Protein AF-A0A840DW70-F1 (afdb_monomer_lite)

Radius of gyration: 30.4 Å; chains: 1; bounding box: 52×44×101 Å

Secondary structure (DSSP, 8-state):
---------------------------------S-S-------------TTTHHHHHHHHHHHHHHHHHHHHHHHHHHHHHHTT----HHHHHHTT--HHHHHHHHHHHHHHHHHH----TTSPPTT-S-HHHHHHHHHHHHHHT-

Foldseek 3Di:
DDDDDDDPDDDPPPPPPPPPPPPPPPPPPDDDDPDDDDDDPPDDDPDDDPPCVVVVVVVVVVVVVLVVQLVLLVVVCVVLVVLVHHDDSVVCSVVVHGSVNSVVVSVVRSVVVVVVPPPPPPDDDPQDPPPVSVVVVVVVVVVVVD

Structure (mmCIF, N/CA/C/O backbone):
data_AF-A0A840DW70-F1
#
_entry.id   AF-A0A840DW70-F1
#
loop_
_atom_site.group_PDB
_atom_site.id
_atom_site.type_symbol
_atom_site.label_atom_id
_atom_site.label_alt_id
_atom_site.label_comp_id
_atom_site.label_asym_id
_atom_site.label_entity_id
_atom_site.label_seq_id
_atom_site.pdbx_PDB_ins_code
_atom_site.Cartn_x
_atom_site.Cartn_y
_atom_site.Cartn_z
_atom_site.occupancy
_atom_site.B_iso_or_equiv
_atom_site.auth_seq_id
_atom_site.auth_comp_id
_atom_site.auth_asym_id
_atom_site.auth_atom_id
_atom_site.pdbx_PDB_model_num
ATOM 1 N N . MET A 1 1 ? 3.599 14.434 69.529 1.00 44.84 1 MET A N 1
ATOM 2 C CA . MET A 1 1 ? 3.334 13.753 68.243 1.00 44.84 1 MET A CA 1
ATOM 3 C C . MET A 1 1 ? 3.971 14.595 67.149 1.00 44.84 1 MET A C 1
ATOM 5 O O . MET A 1 1 ? 3.579 15.744 66.988 1.00 44.84 1 MET A O 1
ATOM 9 N N . ALA A 1 2 ? 5.040 14.093 66.530 1.00 44.78 2 ALA A N 1
ATOM 10 C CA . ALA A 1 2 ? 5.859 14.841 65.580 1.00 44.78 2 ALA A CA 1
ATOM 11 C C . ALA A 1 2 ? 5.151 14.950 64.219 1.00 44.78 2 ALA A C 1
ATOM 13 O O . ALA A 1 2 ? 4.701 13.947 63.674 1.00 44.78 2 ALA A O 1
ATOM 14 N N . ARG A 1 3 ? 5.037 16.175 63.692 1.00 49.00 3 ARG A N 1
ATOM 15 C CA . ARG A 1 3 ? 4.591 16.459 62.322 1.00 49.00 3 ARG A CA 1
ATOM 16 C C . ARG A 1 3 ? 5.794 16.300 61.398 1.00 49.00 3 ARG A C 1
ATOM 18 O O . ARG A 1 3 ? 6.692 17.134 61.431 1.00 49.00 3 ARG A O 1
ATOM 25 N N . THR A 1 4 ? 5.814 15.251 60.589 1.00 53.84 4 THR A N 1
ATOM 26 C CA . THR A 1 4 ? 6.771 15.122 59.487 1.00 53.84 4 THR A CA 1
ATOM 27 C C . THR A 1 4 ? 6.356 16.077 58.368 1.00 53.84 4 THR A C 1
ATOM 29 O O . THR A 1 4 ? 5.285 15.928 57.780 1.00 53.84 4 THR A O 1
ATOM 32 N N . GLN A 1 5 ? 7.175 17.098 58.120 1.00 47.72 5 GLN A N 1
ATOM 33 C CA . GLN A 1 5 ? 7.085 17.949 56.936 1.00 47.72 5 GLN A CA 1
ATOM 34 C C . GLN A 1 5 ? 7.793 17.214 55.793 1.00 47.72 5 GLN A C 1
ATOM 36 O O . GLN A 1 5 ? 8.994 16.977 55.877 1.00 47.72 5 GLN A O 1
ATOM 41 N N . TYR A 1 6 ? 7.053 16.821 54.756 1.00 43.44 6 TYR A N 1
ATOM 42 C CA . TYR A 1 6 ? 7.656 16.343 53.514 1.00 43.44 6 TYR A CA 1
ATOM 43 C C . TYR A 1 6 ? 8.196 17.557 52.756 1.00 43.44 6 TYR A C 1
ATOM 45 O O . TYR A 1 6 ? 7.431 18.376 52.250 1.00 43.44 6 TYR A O 1
ATOM 53 N N . ARG A 1 7 ? 9.522 17.690 52.748 1.00 43.44 7 ARG A N 1
ATOM 54 C CA . ARG A 1 7 ? 10.277 18.567 51.857 1.00 43.44 7 ARG A CA 1
ATOM 55 C C . ARG A 1 7 ? 10.518 17.743 50.592 1.00 43.44 7 ARG A C 1
ATOM 57 O O . ARG A 1 7 ? 11.199 16.728 50.673 1.00 43.44 7 ARG A O 1
ATOM 64 N N . ALA A 1 8 ? 9.878 18.096 49.481 1.00 50.56 8 ALA A N 1
ATOM 65 C CA . ALA A 1 8 ? 10.275 17.567 48.181 1.00 50.56 8 ALA A CA 1
ATOM 66 C C . ALA A 1 8 ? 11.526 18.355 47.783 1.00 50.56 8 ALA A C 1
ATOM 68 O O . ALA A 1 8 ? 11.428 19.545 47.491 1.00 50.56 8 ALA A O 1
ATOM 69 N N . GLU A 1 9 ? 12.692 17.738 47.945 1.00 57.56 9 GLU A N 1
ATOM 70 C CA . GLU A 1 9 ? 13.921 18.231 47.333 1.00 57.56 9 GLU A CA 1
ATOM 71 C C . GLU A 1 9 ? 13.808 17.992 45.823 1.00 57.56 9 GLU A C 1
ATOM 73 O O . GLU A 1 9 ? 13.318 16.951 45.380 1.00 57.56 9 GLU A O 1
ATOM 78 N N . GLU A 1 10 ? 14.133 19.038 45.070 1.00 54.97 10 GLU A N 1
ATOM 79 C CA . GLU A 1 10 ? 14.319 19.018 43.625 1.00 54.97 10 GLU A CA 1
ATOM 80 C C . GLU A 1 10 ? 15.492 18.088 43.317 1.00 54.97 10 GLU A C 1
ATOM 82 O O . GLU A 1 10 ? 16.630 18.460 43.568 1.00 54.97 10 GLU A O 1
ATOM 87 N N . ASP A 1 11 ? 15.201 16.916 42.764 1.00 51.38 11 ASP A N 1
ATOM 88 C CA . ASP A 1 11 ? 16.149 16.138 41.972 1.00 51.38 11 ASP A CA 1
ATOM 89 C C . ASP A 1 11 ? 15.429 15.817 40.653 1.00 51.38 11 ASP A C 1
ATOM 91 O O . ASP A 1 11 ? 14.885 14.728 40.453 1.00 51.38 11 ASP A O 1
ATOM 95 N N . ASP A 1 12 ? 15.356 16.819 39.767 1.00 53.78 12 ASP A N 1
ATOM 96 C CA . ASP A 1 12 ? 15.127 16.604 38.333 1.00 53.78 12 ASP A CA 1
ATOM 97 C C . ASP A 1 12 ? 16.388 15.944 37.753 1.00 53.78 12 ASP A C 1
ATOM 99 O O . ASP A 1 12 ? 17.150 16.524 36.979 1.00 53.78 12 ASP A O 1
ATOM 103 N N . ASP A 1 13 ? 16.611 14.694 38.147 1.00 53.03 13 ASP A N 1
ATOM 104 C CA . ASP A 1 13 ? 17.471 13.782 37.416 1.00 53.03 13 ASP A CA 1
ATOM 105 C C . ASP A 1 13 ? 16.686 13.352 36.174 1.00 53.03 13 ASP A C 1
ATOM 107 O O . ASP A 1 13 ? 16.124 12.252 36.102 1.00 53.03 13 ASP A O 1
ATOM 111 N N . GLU A 1 14 ? 16.614 14.245 35.184 1.00 55.97 14 GLU A N 1
ATOM 112 C CA . GLU A 1 14 ? 16.307 13.860 33.815 1.00 55.97 14 GLU A CA 1
ATOM 113 C C . GLU A 1 14 ? 17.359 12.826 33.399 1.00 55.97 14 GLU A C 1
ATOM 115 O O . GLU A 1 14 ? 18.449 13.146 32.923 1.00 55.97 14 GLU A O 1
ATOM 120 N N . LYS A 1 15 ? 17.049 11.544 33.620 1.00 52.03 15 LYS A N 1
ATOM 121 C CA . LYS A 1 15 ? 17.764 10.441 32.994 1.00 52.03 15 LYS A CA 1
ATOM 122 C C . LYS A 1 15 ? 17.566 10.601 31.498 1.00 52.03 15 LYS A C 1
ATOM 124 O O . LYS A 1 15 ? 16.558 10.158 30.949 1.00 52.03 15 LYS A O 1
ATOM 129 N N . ILE A 1 16 ? 18.540 11.231 30.853 1.00 52.94 16 ILE A N 1
ATOM 130 C CA . ILE A 1 16 ? 18.775 11.084 29.426 1.00 52.94 16 ILE A CA 1
ATOM 131 C C . ILE A 1 16 ? 18.999 9.588 29.229 1.00 52.94 16 ILE A C 1
ATOM 133 O O . ILE A 1 16 ? 20.029 9.030 29.602 1.00 52.94 16 ILE A O 1
ATOM 137 N N . VAL A 1 17 ? 17.956 8.913 28.757 1.00 50.69 17 VAL A N 1
ATOM 138 C CA . VAL A 1 17 ? 18.092 7.567 28.232 1.00 50.69 17 VAL A CA 1
ATOM 139 C C . VAL A 1 17 ? 18.814 7.780 26.916 1.00 50.69 17 VAL A C 1
ATOM 141 O O . VAL A 1 17 ? 18.209 8.268 25.961 1.00 50.69 17 VAL A O 1
ATOM 144 N N . ASP A 1 18 ? 20.118 7.514 26.901 1.00 46.28 18 ASP A N 1
ATOM 145 C CA . ASP A 1 18 ? 20.853 7.366 25.656 1.00 46.28 18 ASP A CA 1
ATOM 146 C C . ASP A 1 18 ? 20.095 6.315 24.847 1.00 46.28 18 ASP A C 1
ATOM 148 O O . ASP A 1 18 ? 20.070 5.131 25.188 1.00 46.28 18 ASP A O 1
ATOM 152 N N . ILE A 1 19 ? 19.384 6.772 23.817 1.00 53.00 19 ILE A N 1
ATOM 153 C CA . ILE A 1 19 ? 18.877 5.902 22.767 1.00 53.00 19 ILE A CA 1
ATOM 154 C C . ILE A 1 19 ? 20.142 5.454 22.048 1.00 53.00 19 ILE A C 1
ATOM 156 O O . ILE A 1 19 ? 20.624 6.122 21.133 1.00 53.00 19 ILE A O 1
ATOM 160 N N . ILE A 1 20 ? 20.732 4.369 22.544 1.00 48.69 20 ILE A N 1
ATOM 161 C CA . ILE A 1 20 ? 21.681 3.583 21.779 1.00 48.69 20 ILE A CA 1
ATOM 162 C C . ILE A 1 20 ? 20.888 3.168 20.546 1.00 48.69 20 ILE A C 1
ATOM 164 O O . ILE A 1 20 ? 19.925 2.407 20.621 1.00 48.69 20 ILE A O 1
ATOM 168 N N . ASN A 1 21 ? 21.227 3.792 19.425 1.00 52.12 21 ASN A N 1
ATOM 169 C CA . ASN A 1 21 ? 20.850 3.318 18.113 1.00 52.12 21 ASN A CA 1
ATOM 170 C C . ASN A 1 21 ? 21.711 2.074 17.883 1.00 52.12 21 ASN A C 1
ATOM 172 O O . ASN A 1 21 ? 22.732 2.152 17.204 1.00 52.12 21 ASN A O 1
ATOM 176 N N . ASP A 1 22 ? 21.343 0.977 18.548 1.00 47.97 22 ASP A N 1
ATOM 177 C CA . ASP A 1 22 ? 21.784 -0.351 18.158 1.00 47.97 22 ASP A CA 1
ATOM 178 C C . ASP A 1 22 ? 21.153 -0.560 16.782 1.00 47.97 22 ASP A C 1
ATOM 180 O O . ASP A 1 22 ? 19.975 -0.890 16.635 1.00 47.97 22 ASP A O 1
ATOM 184 N N . GLU A 1 23 ? 21.929 -0.231 15.749 1.00 56.09 23 GLU A N 1
ATOM 185 C CA . GLU A 1 23 ? 21.842 -0.932 14.479 1.00 56.09 23 GLU A CA 1
ATOM 186 C C . GLU A 1 23 ? 22.134 -2.398 14.805 1.00 56.09 23 GLU A C 1
ATOM 188 O O . GLU A 1 23 ? 23.269 -2.854 14.716 1.00 56.09 23 GLU A O 1
ATOM 193 N N . GLU A 1 24 ? 21.106 -3.105 15.276 1.00 50.19 24 GLU A N 1
ATOM 194 C CA . GLU A 1 24 ? 21.081 -4.558 15.266 1.00 50.19 24 GLU A CA 1
ATOM 195 C C . GLU A 1 24 ? 21.188 -4.949 13.789 1.00 50.19 24 GLU A C 1
ATOM 197 O O . GLU A 1 24 ? 20.253 -4.806 12.992 1.00 50.19 24 GLU A O 1
ATOM 202 N N . GLU A 1 25 ? 22.401 -5.343 13.403 1.00 57.00 25 GLU A N 1
ATOM 203 C CA . GLU A 1 25 ? 22.639 -6.250 12.295 1.00 57.00 25 GLU A CA 1
ATOM 204 C C . GLU A 1 25 ? 21.847 -7.525 12.595 1.00 57.00 25 GLU A C 1
ATOM 206 O O . GLU A 1 25 ? 22.35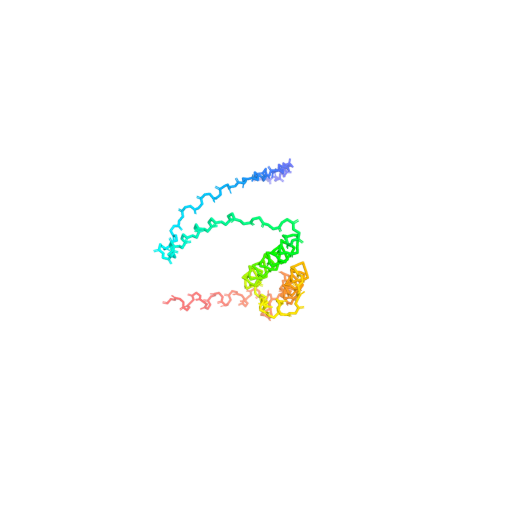2 -8.468 13.199 1.00 57.00 25 GLU A O 1
ATOM 211 N N . ASP A 1 26 ? 20.575 -7.541 12.197 1.00 50.28 26 ASP A N 1
ATOM 212 C CA . ASP A 1 26 ? 19.769 -8.754 12.180 1.00 50.28 26 ASP A CA 1
ATOM 213 C C . ASP A 1 26 ? 20.307 -9.672 11.064 1.00 50.28 26 ASP A C 1
ATOM 215 O O . ASP A 1 26 ? 19.764 -9.759 9.957 1.00 50.28 26 ASP A O 1
ATOM 219 N N . GLU A 1 27 ? 21.402 -10.372 11.366 1.00 55.59 27 GLU A N 1
ATOM 220 C CA . GLU A 1 27 ? 21.676 -11.709 10.845 1.00 55.59 27 GLU A CA 1
ATOM 221 C C . GLU A 1 27 ? 20.577 -12.654 11.366 1.00 55.59 27 GLU A C 1
ATOM 223 O O . GLU A 1 27 ? 20.784 -13.430 12.297 1.00 55.59 27 GLU A O 1
ATOM 228 N N . ASP A 1 28 ? 19.374 -12.581 10.787 1.00 45.75 28 ASP A N 1
ATOM 229 C CA . ASP A 1 28 ? 18.333 -13.587 11.020 1.00 45.75 28 ASP A CA 1
ATOM 230 C C . ASP A 1 28 ? 18.467 -14.715 9.991 1.00 45.75 28 ASP A C 1
ATOM 232 O O . ASP A 1 28 ? 17.787 -14.789 8.962 1.00 45.75 28 ASP A O 1
ATOM 236 N N . ASP A 1 29 ? 19.422 -15.587 10.303 1.00 52.34 29 ASP A N 1
ATOM 237 C CA . ASP A 1 29 ? 19.458 -16.985 9.899 1.00 52.34 29 ASP A CA 1
ATOM 238 C C . ASP A 1 29 ? 18.298 -17.718 10.609 1.00 52.34 29 ASP A C 1
ATOM 240 O O . ASP A 1 29 ? 18.462 -18.296 11.686 1.00 52.34 29 ASP A O 1
ATOM 244 N N . SER A 1 30 ? 17.096 -17.719 10.025 1.00 53.28 30 SER A N 1
ATOM 245 C CA . SER A 1 30 ? 16.064 -18.681 10.429 1.00 53.28 30 SER A CA 1
ATOM 246 C C . SER A 1 30 ? 15.161 -19.140 9.277 1.00 53.28 30 SER A C 1
ATOM 248 O O . SER A 1 30 ? 14.189 -18.509 8.868 1.00 53.28 30 SER A O 1
ATOM 250 N N . ASP A 1 31 ? 15.519 -20.323 8.771 1.00 53.31 31 ASP A N 1
ATOM 251 C CA . ASP A 1 31 ? 14.632 -21.355 8.229 1.00 53.31 31 ASP A CA 1
ATOM 252 C C . ASP A 1 31 ? 13.581 -20.909 7.198 1.00 53.31 31 ASP A C 1
ATOM 254 O O . ASP A 1 31 ? 12.370 -21.006 7.421 1.00 53.31 31 ASP A O 1
ATOM 258 N N . ILE A 1 32 ? 14.045 -20.546 5.996 1.00 53.59 32 ILE A N 1
ATOM 259 C CA . ILE A 1 32 ? 13.197 -20.638 4.805 1.00 53.59 32 ILE A CA 1
ATOM 260 C C . ILE A 1 32 ? 13.358 -22.018 4.160 1.00 53.59 32 ILE A C 1
ATOM 262 O O . ILE A 1 32 ? 14.451 -22.462 3.801 1.00 53.59 32 ILE A O 1
ATOM 266 N N . ASP A 1 33 ? 12.228 -22.713 4.091 1.00 47.91 33 ASP A N 1
ATOM 267 C CA . ASP A 1 33 ? 12.026 -24.005 3.452 1.00 47.91 33 ASP A CA 1
ATOM 268 C C . ASP A 1 33 ? 12.739 -24.066 2.090 1.00 47.91 33 ASP A C 1
ATOM 270 O O . ASP A 1 33 ? 12.492 -23.256 1.190 1.00 47.91 33 ASP A O 1
ATOM 274 N N . LYS A 1 34 ? 13.665 -25.023 1.970 1.00 52.47 34 LYS A N 1
ATOM 275 C CA . LYS A 1 34 ? 14.434 -25.314 0.760 1.00 52.47 34 LYS A CA 1
ATOM 276 C C . LYS A 1 34 ? 13.500 -25.908 -0.294 1.00 52.47 34 LYS A C 1
ATOM 278 O O . LYS A 1 34 ? 13.477 -27.121 -0.478 1.00 52.47 34 LYS A O 1
ATOM 283 N N . ASN A 1 35 ? 12.758 -25.068 -1.006 1.00 51.91 35 ASN A N 1
ATOM 284 C CA . ASN A 1 35 ? 12.211 -25.452 -2.301 1.00 51.91 35 ASN A CA 1
ATOM 285 C C . ASN A 1 35 ? 11.959 -24.240 -3.205 1.00 51.91 35 ASN A C 1
ATOM 287 O O . ASN A 1 35 ? 10.827 -23.802 -3.403 1.00 51.91 35 ASN A O 1
ATOM 291 N N . ALA A 1 36 ? 13.031 -23.700 -3.767 1.00 47.19 36 ALA A N 1
ATOM 292 C CA . ALA A 1 36 ? 12.955 -23.015 -5.044 1.00 47.19 36 ALA A CA 1
ATOM 293 C C . ALA A 1 36 ? 14.204 -23.419 -5.814 1.00 47.19 36 ALA A C 1
ATOM 295 O O . ALA A 1 36 ? 15.321 -23.073 -5.439 1.00 47.19 36 ALA A O 1
ATOM 296 N N . GLU A 1 37 ? 13.954 -24.279 -6.788 1.00 50.41 37 GLU A N 1
ATOM 297 C CA . GLU A 1 37 ? 14.914 -24.933 -7.650 1.00 50.41 37 GLU A CA 1
ATOM 298 C C . GLU A 1 37 ? 15.918 -23.939 -8.237 1.00 50.41 37 GLU A C 1
ATOM 300 O O . GLU A 1 37 ? 15.563 -22.877 -8.750 1.00 50.41 37 GLU A O 1
ATOM 305 N N . ASP A 1 38 ? 17.174 -24.350 -8.114 1.00 49.00 38 ASP A N 1
ATOM 306 C CA . ASP A 1 38 ? 18.274 -24.117 -9.032 1.00 49.00 38 ASP A CA 1
ATOM 307 C C . ASP A 1 38 ? 17.778 -23.899 -10.472 1.00 49.00 38 ASP A C 1
ATOM 309 O O . ASP A 1 38 ? 17.314 -24.826 -11.138 1.00 49.00 38 ASP A O 1
ATOM 313 N N . PHE A 1 39 ? 17.836 -22.652 -10.929 1.00 38.56 39 PHE A N 1
ATOM 314 C CA . PHE A 1 39 ? 17.883 -22.341 -12.350 1.00 38.56 39 PHE A CA 1
ATOM 315 C C . PHE A 1 39 ? 19.155 -21.534 -12.569 1.00 38.56 39 PHE A C 1
ATOM 317 O O . PHE A 1 39 ? 19.164 -20.302 -12.564 1.00 38.56 39 PHE A O 1
ATOM 324 N N . ASP A 1 40 ? 20.238 -22.299 -12.622 1.00 52.12 40 ASP A N 1
ATOM 325 C CA . ASP A 1 40 ? 21.451 -22.005 -13.363 1.00 52.12 40 ASP A CA 1
ATOM 326 C C . ASP A 1 40 ? 21.080 -21.397 -14.728 1.00 52.12 40 ASP A C 1
ATOM 328 O O . ASP A 1 40 ? 20.379 -22.021 -15.526 1.00 52.12 40 ASP A O 1
ATOM 332 N N . ASP A 1 41 ? 21.480 -20.149 -14.950 1.00 45.06 41 ASP A N 1
ATOM 333 C CA . ASP A 1 41 ? 21.411 -19.481 -16.252 1.00 45.06 41 ASP A CA 1
ATOM 334 C C . ASP A 1 41 ? 22.799 -18.880 -16.511 1.00 45.06 41 ASP A C 1
ATOM 336 O O . ASP A 1 41 ? 23.010 -17.664 -16.524 1.00 45.06 41 ASP A O 1
ATOM 340 N N . GLU A 1 42 ? 23.787 -19.778 -16.608 1.00 49.16 42 GLU A N 1
ATOM 341 C CA . GLU A 1 42 ? 24.939 -19.571 -17.480 1.00 49.16 42 GLU A CA 1
ATOM 342 C C . GLU A 1 42 ? 24.429 -19.353 -18.914 1.00 49.16 42 GLU A C 1
ATOM 344 O O . GLU A 1 42 ? 24.193 -20.297 -19.661 1.00 49.16 42 GLU A O 1
ATOM 349 N N . GLU A 1 43 ? 24.287 -18.094 -19.314 1.00 44.06 43 GLU A N 1
ATOM 350 C CA . GLU A 1 43 ? 24.173 -17.708 -20.722 1.00 44.06 43 GLU A CA 1
ATOM 351 C C . GLU A 1 43 ? 25.327 -16.751 -21.041 1.00 44.06 43 GLU A C 1
ATOM 353 O O . GLU A 1 43 ? 25.225 -15.521 -20.991 1.00 44.06 43 GLU A O 1
ATOM 358 N N . GLU A 1 44 ? 26.467 -17.384 -21.319 1.00 47.94 44 GLU A N 1
ATOM 359 C CA . GLU A 1 44 ? 27.558 -16.873 -22.141 1.00 47.94 44 GLU A CA 1
ATOM 360 C C . GLU A 1 44 ? 26.964 -16.281 -23.431 1.00 47.94 44 GLU A C 1
ATOM 362 O O . GLU A 1 44 ? 26.424 -17.001 -24.262 1.00 47.94 44 GLU A O 1
ATOM 367 N N . ASN A 1 45 ? 27.021 -14.960 -23.591 1.00 41.91 45 ASN A N 1
ATOM 368 C CA . ASN A 1 45 ? 26.702 -14.301 -24.855 1.00 41.91 45 ASN A CA 1
ATOM 369 C C . ASN A 1 45 ? 27.805 -13.282 -25.156 1.00 41.91 45 ASN A C 1
ATOM 371 O O . ASN A 1 45 ? 27.694 -12.093 -24.856 1.00 41.91 45 ASN A O 1
ATOM 375 N N . GLU A 1 46 ? 28.906 -13.799 -25.706 1.00 45.72 46 GLU A N 1
ATOM 376 C CA . GLU A 1 46 ? 29.711 -13.061 -26.675 1.00 45.72 46 GLU A CA 1
ATOM 377 C C . GLU A 1 46 ? 28.867 -12.932 -27.945 1.00 45.72 46 GLU A C 1
ATOM 379 O O . GLU A 1 46 ? 28.643 -13.931 -28.614 1.00 45.72 46 GLU A O 1
ATOM 384 N N . ASP A 1 47 ? 28.394 -11.731 -28.266 1.00 39.62 47 ASP A N 1
ATOM 385 C CA . ASP A 1 47 ? 28.107 -11.346 -29.647 1.00 39.62 47 ASP A CA 1
ATOM 386 C C . ASP A 1 47 ? 28.171 -9.817 -29.756 1.00 39.62 47 ASP A C 1
ATOM 388 O O . ASP A 1 47 ? 27.376 -9.079 -29.173 1.00 39.62 47 ASP A O 1
ATOM 392 N N . GLU A 1 48 ? 29.199 -9.381 -30.480 1.00 50.22 48 GLU A N 1
ATOM 393 C CA . GLU A 1 48 ? 29.486 -8.017 -30.910 1.00 50.22 48 GLU A CA 1
ATOM 394 C C . GLU A 1 48 ? 28.313 -7.452 -31.733 1.00 50.22 48 GLU A C 1
ATOM 396 O O . GLU A 1 48 ? 27.999 -8.012 -32.778 1.00 50.22 48 GLU A O 1
ATOM 401 N N . ASP A 1 49 ? 27.709 -6.325 -31.327 1.00 41.50 49 ASP A N 1
ATOM 402 C CA . ASP A 1 49 ? 26.923 -5.448 -32.219 1.00 41.50 49 ASP A CA 1
ATOM 403 C C . ASP A 1 49 ? 26.785 -4.019 -31.619 1.00 41.50 49 ASP A C 1
ATOM 405 O O . ASP A 1 49 ? 25.730 -3.585 -31.140 1.00 41.50 49 ASP A O 1
ATOM 409 N N . GLU A 1 50 ? 27.886 -3.258 -31.700 1.00 52.06 50 GLU A N 1
ATOM 410 C CA . GLU A 1 50 ? 28.181 -1.942 -31.082 1.00 52.06 50 GLU A CA 1
ATOM 411 C C . GLU A 1 50 ? 27.266 -0.736 -31.460 1.00 52.06 50 GLU A C 1
ATOM 413 O O . GLU A 1 50 ? 27.659 0.413 -31.275 1.00 52.06 50 GLU A O 1
ATOM 418 N N . ASP A 1 51 ? 26.043 -0.921 -31.980 1.00 52.25 51 ASP A N 1
ATOM 419 C CA . ASP A 1 51 ? 25.157 0.220 -32.338 1.00 52.25 51 ASP A CA 1
ATOM 420 C C . ASP A 1 51 ? 23.650 0.008 -32.029 1.00 52.25 51 ASP A C 1
ATOM 422 O O . ASP A 1 51 ? 22.801 0.870 -32.296 1.00 52.25 51 ASP A O 1
ATOM 426 N N . ASN A 1 52 ? 23.276 -1.136 -31.438 1.00 52.56 52 ASN A N 1
ATOM 427 C CA . ASN A 1 52 ? 21.902 -1.433 -30.982 1.00 52.56 52 ASN A CA 1
ATOM 428 C C . ASN A 1 52 ? 21.809 -1.751 -29.476 1.00 52.56 52 ASN A C 1
ATOM 430 O O . ASN A 1 52 ? 20.704 -1.816 -28.924 1.00 52.56 52 ASN A O 1
ATOM 434 N N . GLU A 1 53 ? 22.954 -1.899 -28.810 1.00 56.03 53 GLU A N 1
ATOM 435 C CA . GLU A 1 53 ? 23.075 -2.142 -27.370 1.00 56.03 53 GLU A CA 1
ATOM 436 C C . GLU A 1 53 ? 22.423 -1.020 -26.560 1.00 56.03 53 GLU A C 1
ATOM 438 O O . GLU A 1 53 ? 21.529 -1.294 -25.763 1.00 56.03 53 GLU A O 1
ATOM 443 N N . ASP A 1 54 ? 22.708 0.248 -26.871 1.00 62.41 54 ASP A N 1
ATOM 444 C CA . ASP A 1 54 ? 22.167 1.405 -26.140 1.00 62.41 54 ASP A CA 1
ATOM 445 C C . ASP A 1 54 ? 20.634 1.390 -26.017 1.00 62.41 54 ASP A C 1
ATOM 447 O O . ASP A 1 54 ? 20.056 1.751 -24.988 1.00 62.41 54 ASP A O 1
ATOM 451 N N . LYS A 1 55 ? 19.916 0.986 -27.071 1.00 68.06 55 LYS A N 1
ATOM 452 C CA . LYS A 1 55 ? 18.443 0.938 -27.043 1.00 68.06 55 LYS A CA 1
ATOM 453 C C . LYS A 1 55 ? 17.943 -0.234 -26.213 1.00 68.06 55 LYS A C 1
ATOM 455 O O . LYS A 1 55 ? 16.973 -0.074 -25.469 1.00 68.06 55 LYS A O 1
ATOM 460 N N . GLN A 1 56 ? 18.580 -1.394 -26.335 1.00 72.94 56 GLN A N 1
ATOM 461 C CA . GLN A 1 56 ? 18.217 -2.571 -25.554 1.00 72.94 56 GLN A CA 1
ATOM 462 C C . GLN A 1 56 ? 18.542 -2.379 -24.071 1.00 72.94 56 GLN A C 1
ATOM 464 O O . GLN A 1 56 ? 17.709 -2.699 -23.222 1.00 72.94 56 GLN A O 1
ATOM 469 N N . GLU A 1 57 ? 19.685 -1.781 -23.751 1.00 74.81 57 GLU A N 1
ATOM 470 C CA . GLU A 1 57 ? 20.080 -1.413 -22.395 1.00 74.81 57 GLU A CA 1
ATOM 471 C C . GLU A 1 57 ? 19.107 -0.412 -21.773 1.00 74.81 57 GLU A C 1
ATOM 473 O O . GLU A 1 57 ? 18.644 -0.610 -20.649 1.00 74.81 57 GLU A O 1
ATOM 478 N N . ASN A 1 58 ? 18.689 0.614 -22.521 1.00 78.94 58 ASN A N 1
ATOM 479 C CA . ASN A 1 58 ? 17.679 1.565 -22.055 1.00 78.94 58 ASN A CA 1
ATOM 480 C C . ASN A 1 58 ? 16.327 0.892 -21.751 1.00 78.94 58 ASN A C 1
ATOM 482 O O . ASN A 1 58 ? 15.670 1.231 -20.760 1.00 78.94 58 ASN A O 1
ATOM 486 N N . ILE A 1 59 ? 15.910 -0.082 -22.568 1.00 82.12 59 ILE A N 1
ATOM 487 C CA . ILE A 1 59 ? 14.682 -0.860 -22.336 1.00 82.12 59 ILE A CA 1
ATOM 488 C C . ILE A 1 59 ? 14.836 -1.757 -21.101 1.00 82.12 59 ILE A C 1
ATOM 490 O O . ILE A 1 59 ? 13.947 -1.767 -20.245 1.00 82.12 59 ILE A O 1
ATOM 494 N N . LYS A 1 60 ? 15.965 -2.464 -20.961 1.00 86.38 60 LYS A N 1
ATOM 495 C CA . LYS A 1 60 ? 16.278 -3.293 -19.784 1.00 86.38 60 LYS A CA 1
ATOM 496 C C . LYS A 1 60 ? 16.269 -2.449 -18.503 1.00 86.38 60 LYS A C 1
ATOM 498 O O . LYS A 1 60 ? 15.565 -2.784 -17.549 1.00 86.38 60 LYS A O 1
ATOM 503 N N . ALA A 1 61 ? 16.927 -1.291 -18.516 1.00 84.81 61 ALA A N 1
ATOM 504 C CA . ALA A 1 61 ? 16.967 -0.362 -17.389 1.00 84.81 61 ALA A CA 1
ATOM 505 C C . ALA A 1 61 ? 15.576 0.187 -17.016 1.00 84.81 61 ALA A C 1
ATOM 507 O O . ALA A 1 61 ? 15.264 0.361 -15.833 1.00 84.81 61 ALA A O 1
ATOM 508 N N . ALA A 1 62 ? 14.713 0.457 -18.002 1.00 83.94 62 ALA A N 1
ATOM 509 C CA . ALA A 1 62 ? 13.334 0.871 -17.752 1.00 83.94 62 ALA A CA 1
ATOM 510 C C . ALA A 1 62 ? 12.504 -0.255 -17.111 1.00 83.94 62 ALA A C 1
ATOM 512 O O . ALA A 1 62 ? 11.785 -0.012 -16.139 1.00 83.94 62 ALA A O 1
ATOM 513 N N . LEU A 1 63 ? 12.645 -1.494 -17.592 1.00 86.75 63 LEU A N 1
ATOM 514 C CA . LEU A 1 63 ? 11.954 -2.659 -17.031 1.00 86.75 63 LEU A CA 1
ATOM 515 C C . LEU A 1 63 ? 12.395 -2.962 -15.597 1.00 86.75 63 LEU A C 1
ATOM 517 O O . LEU A 1 63 ? 11.558 -3.279 -14.752 1.00 86.75 63 LEU A O 1
ATOM 521 N N . GLU A 1 64 ? 13.680 -2.822 -15.280 1.00 88.75 64 GLU A N 1
ATOM 522 C CA . GLU A 1 64 ? 14.161 -2.973 -13.907 1.00 88.75 64 GLU A CA 1
ATOM 523 C C . GLU A 1 64 ? 13.593 -1.916 -12.962 1.00 88.75 64 GLU A C 1
ATOM 525 O O . GLU A 1 64 ? 13.196 -2.239 -11.839 1.00 88.75 64 GLU A O 1
ATOM 530 N N . LYS A 1 65 ? 13.523 -0.655 -13.404 1.00 87.56 65 LYS A N 1
ATOM 531 C CA . LYS A 1 65 ? 12.897 0.422 -12.623 1.00 87.56 65 LYS A CA 1
ATOM 532 C C . LYS A 1 65 ? 11.425 0.114 -12.355 1.00 87.56 65 LYS A C 1
ATOM 534 O O . LYS A 1 65 ? 10.970 0.256 -11.220 1.00 87.56 65 LYS A O 1
ATOM 539 N N . GLU A 1 66 ? 10.701 -0.377 -13.357 1.00 88.06 66 GLU A N 1
ATOM 540 C CA . GLU A 1 66 ? 9.306 -0.801 -13.213 1.00 88.06 66 GLU A CA 1
ATOM 541 C C . GLU A 1 66 ? 9.151 -2.007 -12.276 1.00 88.06 66 GLU A C 1
ATOM 543 O O . GLU A 1 66 ? 8.278 -2.000 -11.407 1.00 88.06 66 GLU A O 1
ATOM 548 N N . ARG A 1 67 ? 10.033 -3.010 -12.365 1.00 89.69 67 ARG A N 1
ATOM 549 C CA . ARG A 1 67 ? 10.059 -4.156 -11.436 1.00 89.69 67 ARG A CA 1
ATOM 550 C C . ARG A 1 67 ? 10.312 -3.709 -9.998 1.00 89.69 67 ARG A C 1
ATOM 552 O O . ARG A 1 67 ? 9.593 -4.128 -9.090 1.00 89.69 67 ARG A O 1
ATOM 559 N N . LYS A 1 68 ? 11.283 -2.814 -9.781 1.00 91.62 68 LYS A N 1
ATOM 560 C CA . LYS A 1 68 ? 11.570 -2.214 -8.466 1.00 91.62 68 LYS A CA 1
ATOM 561 C C . LYS A 1 68 ? 10.359 -1.442 -7.940 1.00 91.62 68 LYS A C 1
ATOM 563 O O . LYS A 1 68 ? 9.998 -1.604 -6.773 1.00 91.62 68 LYS A O 1
ATOM 568 N N . ARG A 1 69 ? 9.674 -0.675 -8.799 1.00 91.44 69 ARG A N 1
ATOM 569 C CA . ARG A 1 69 ? 8.428 0.022 -8.441 1.00 91.44 69 ARG A CA 1
ATOM 570 C C . ARG A 1 69 ? 7.336 -0.958 -8.024 1.00 91.44 69 ARG A C 1
ATOM 572 O O . ARG A 1 69 ? 6.721 -0.766 -6.978 1.00 91.44 69 ARG A O 1
ATOM 579 N N . ALA A 1 70 ? 7.099 -2.005 -8.810 1.00 91.44 70 ALA A N 1
ATOM 580 C CA . ALA A 1 70 ? 6.089 -3.013 -8.508 1.00 91.44 70 ALA A CA 1
ATOM 581 C C . ALA A 1 70 ? 6.382 -3.707 -7.168 1.00 91.44 70 ALA A C 1
ATOM 583 O O . ALA A 1 70 ? 5.501 -3.767 -6.311 1.00 91.44 70 ALA A O 1
ATOM 584 N N . LYS A 1 71 ? 7.636 -4.119 -6.931 1.00 93.50 71 LYS A N 1
ATOM 585 C CA . LYS A 1 71 ? 8.066 -4.697 -5.648 1.00 93.50 71 LYS A CA 1
ATOM 586 C C . LYS A 1 71 ? 7.786 -3.737 -4.488 1.00 93.50 71 LYS A C 1
ATOM 588 O O . LYS A 1 71 ? 7.146 -4.132 -3.517 1.00 93.50 71 LYS A O 1
ATOM 593 N N . ALA A 1 72 ? 8.155 -2.462 -4.619 1.00 92.88 72 ALA A N 1
ATOM 594 C CA . ALA A 1 72 ? 7.890 -1.453 -3.594 1.00 92.88 72 ALA A CA 1
ATOM 595 C C . ALA A 1 72 ? 6.388 -1.281 -3.293 1.00 92.88 72 ALA A C 1
ATOM 597 O O . ALA A 1 72 ? 6.008 -1.184 -2.127 1.00 92.88 72 ALA A O 1
ATOM 598 N N . LEU A 1 73 ? 5.528 -1.289 -4.318 1.00 92.75 73 LEU A N 1
ATOM 599 C CA . LEU A 1 73 ? 4.074 -1.181 -4.145 1.00 92.75 73 LEU A CA 1
ATOM 600 C C . LEU A 1 73 ? 3.474 -2.420 -3.460 1.00 92.75 73 LEU A C 1
ATOM 602 O O . LEU A 1 73 ? 2.591 -2.274 -2.618 1.00 92.75 73 LEU A O 1
ATOM 606 N N . THR A 1 74 ? 3.977 -3.622 -3.753 1.00 93.12 74 THR A N 1
ATOM 607 C CA . THR A 1 74 ? 3.529 -4.850 -3.065 1.00 93.12 74 THR A CA 1
ATOM 608 C C . THR A 1 74 ? 3.952 -4.886 -1.592 1.00 93.12 74 THR A C 1
ATOM 610 O O . THR A 1 74 ? 3.158 -5.260 -0.729 1.00 93.12 74 THR A O 1
ATOM 613 N N . THR A 1 75 ? 5.163 -4.421 -1.259 1.00 94.50 75 THR A N 1
ATOM 614 C CA . THR A 1 75 ? 5.592 -4.260 0.141 1.00 94.50 75 THR A CA 1
ATOM 615 C C . THR A 1 75 ? 4.717 -3.242 0.870 1.00 94.50 75 THR A C 1
ATOM 617 O O . THR A 1 75 ? 4.320 -3.460 2.015 1.00 94.50 75 THR A O 1
ATOM 620 N N . LEU A 1 76 ? 4.366 -2.148 0.193 1.00 93.56 76 LEU A N 1
ATOM 621 C CA . LEU A 1 76 ? 3.516 -1.098 0.743 1.00 93.56 76 LEU A CA 1
ATOM 622 C C . LEU A 1 76 ? 2.089 -1.585 1.022 1.00 93.56 76 LEU A C 1
ATOM 624 O O . LEU A 1 76 ? 1.496 -1.182 2.017 1.00 93.56 76 LEU A O 1
ATOM 628 N N . GLU A 1 77 ? 1.553 -2.501 0.215 1.00 93.12 77 GLU A N 1
ATOM 629 C CA . GLU A 1 77 ? 0.282 -3.171 0.512 1.00 93.12 77 GLU A CA 1
ATOM 630 C C . GLU A 1 77 ? 0.337 -3.958 1.824 1.00 93.12 77 GLU A C 1
ATOM 632 O O . GLU A 1 77 ? -0.589 -3.877 2.633 1.00 93.12 77 GLU A O 1
ATOM 637 N N . ARG A 1 78 ? 1.426 -4.695 2.070 1.00 93.81 78 ARG A N 1
ATOM 638 C CA . ARG A 1 78 ? 1.611 -5.415 3.337 1.00 93.81 78 ARG A CA 1
ATOM 639 C C . ARG A 1 78 ? 1.640 -4.439 4.514 1.00 93.81 78 ARG A C 1
ATOM 641 O O . ARG A 1 78 ? 0.932 -4.648 5.494 1.00 93.81 78 ARG A O 1
ATOM 648 N N . GLN A 1 79 ? 2.387 -3.342 4.388 1.00 92.88 79 GLN A N 1
ATOM 649 C CA . GLN A 1 79 ? 2.444 -2.287 5.406 1.00 92.88 79 GLN A CA 1
ATOM 650 C C . GLN A 1 79 ? 1.073 -1.640 5.647 1.00 92.88 79 GLN A C 1
ATOM 652 O O . GLN A 1 79 ? 0.669 -1.461 6.793 1.00 92.88 79 GLN A O 1
ATOM 657 N N . ALA A 1 80 ? 0.317 -1.349 4.587 1.00 91.69 80 ALA A N 1
ATOM 658 C CA . ALA A 1 80 ? -1.028 -0.793 4.699 1.00 91.69 80 ALA A CA 1
ATOM 659 C C . ALA A 1 80 ? -1.971 -1.730 5.473 1.00 91.69 80 ALA A C 1
ATOM 661 O O . ALA A 1 80 ? -2.708 -1.265 6.342 1.00 91.69 80 ALA A O 1
ATOM 662 N N . LYS A 1 81 ? -1.886 -3.049 5.238 1.00 91.75 81 LYS A N 1
ATOM 663 C CA . LYS A 1 81 ? -2.655 -4.057 5.990 1.00 91.75 81 LYS A CA 1
ATOM 664 C C . LYS A 1 81 ? -2.334 -4.031 7.486 1.00 91.75 81 LYS A C 1
ATOM 666 O O . LYS A 1 81 ? -3.264 -4.077 8.286 1.00 91.75 81 LYS A O 1
ATOM 671 N N . HIS A 1 82 ? -1.062 -3.890 7.870 1.00 90.31 82 HIS A N 1
ATOM 672 C CA . HIS A 1 82 ? -0.676 -3.731 9.282 1.00 90.31 82 HIS A CA 1
ATOM 673 C C . HIS A 1 82 ? -1.249 -2.457 9.916 1.00 90.31 82 HIS A C 1
ATOM 675 O O . HIS A 1 82 ? -1.590 -2.459 11.094 1.00 90.31 82 HIS A O 1
ATOM 681 N N . LEU A 1 83 ? -1.406 -1.389 9.131 1.00 89.12 83 LEU A N 1
ATOM 682 C CA . LEU A 1 83 ? -2.019 -0.134 9.571 1.00 89.12 83 LEU A CA 1
ATOM 683 C C . LEU A 1 83 ? -3.559 -0.161 9.552 1.00 89.12 83 LEU A C 1
ATOM 685 O O . LEU A 1 83 ? -4.179 0.848 9.874 1.00 89.12 83 LEU A O 1
ATOM 689 N N . GLY A 1 84 ? -4.191 -1.273 9.156 1.00 88.69 84 GLY A N 1
ATOM 690 C CA . GLY A 1 84 ? -5.650 -1.359 9.014 1.00 88.69 84 GLY A CA 1
ATOM 691 C C . GLY A 1 84 ? -6.210 -0.579 7.815 1.00 88.69 84 GLY A C 1
ATOM 692 O O . GLY A 1 84 ? -7.416 -0.331 7.728 1.00 88.69 84 GLY A O 1
ATOM 693 N N . VAL A 1 85 ? -5.347 -0.200 6.869 1.00 91.19 85 VAL A N 1
ATOM 694 C CA . VAL A 1 85 ? -5.701 0.564 5.671 1.00 91.19 85 VAL A CA 1
ATOM 695 C C . VAL A 1 85 ? -5.775 -0.361 4.461 1.00 91.19 85 VAL A C 1
ATOM 697 O O . VAL A 1 85 ? -4.862 -1.135 4.180 1.00 91.19 85 VAL A O 1
ATOM 700 N N . SER A 1 86 ? -6.854 -0.251 3.685 1.00 90.94 86 SER A N 1
ATOM 701 C CA . SER A 1 86 ? -6.979 -0.958 2.411 1.00 90.94 86 SER A CA 1
ATOM 702 C C . SER A 1 86 ? -6.139 -0.276 1.326 1.00 90.94 86 SER A C 1
ATOM 704 O O . SER A 1 86 ? -6.423 0.864 0.952 1.00 90.94 86 SER A O 1
ATOM 706 N N . PHE A 1 87 ? -5.153 -0.987 0.783 1.00 93.06 87 PHE A N 1
ATOM 707 C CA . PHE A 1 87 ? -4.375 -0.570 -0.383 1.00 93.06 87 PHE A CA 1
ATOM 708 C C . PHE A 1 87 ? -4.284 -1.732 -1.377 1.00 93.06 87 PHE A C 1
ATOM 710 O O . PHE A 1 87 ? -4.050 -2.864 -0.973 1.00 93.06 87 PHE A O 1
ATOM 717 N N . ASP A 1 88 ? -4.496 -1.454 -2.662 1.00 93.56 88 ASP A N 1
ATOM 718 C CA . ASP A 1 88 ? -4.500 -2.449 -3.740 1.00 93.56 88 ASP A CA 1
ATOM 719 C C . ASP A 1 88 ? -3.307 -2.171 -4.664 1.00 93.56 88 ASP A C 1
ATOM 721 O O . ASP A 1 88 ? -3.338 -1.233 -5.472 1.00 93.56 88 ASP A O 1
ATOM 725 N N . ALA A 1 89 ? -2.233 -2.954 -4.510 1.00 90.44 89 ALA A N 1
ATOM 726 C CA . ALA A 1 89 ? -1.008 -2.749 -5.277 1.00 90.44 89 ALA A CA 1
ATOM 727 C C . ALA A 1 89 ? -1.222 -2.990 -6.776 1.00 90.44 89 ALA A C 1
ATOM 729 O O . ALA A 1 89 ? -0.652 -2.267 -7.592 1.00 90.44 89 ALA A O 1
ATOM 730 N N . ALA A 1 90 ? -2.076 -3.949 -7.152 1.00 92.12 90 ALA A N 1
ATOM 731 C CA . ALA A 1 90 ? -2.351 -4.261 -8.552 1.00 92.12 90 ALA A CA 1
ATOM 732 C C . ALA A 1 90 ? -3.003 -3.069 -9.264 1.00 92.12 90 ALA A C 1
ATOM 734 O O . ALA A 1 90 ? -2.543 -2.649 -10.329 1.00 92.12 90 ALA A O 1
ATOM 735 N N . LYS A 1 91 ? -4.006 -2.443 -8.634 1.00 93.12 91 LYS A N 1
ATOM 736 C CA . LYS A 1 91 ? -4.604 -1.204 -9.159 1.00 93.12 91 LYS A CA 1
ATOM 737 C C . LYS A 1 91 ? -3.616 -0.043 -9.178 1.00 93.12 91 LYS A C 1
ATOM 739 O O . LYS A 1 91 ? -3.651 0.764 -10.104 1.00 93.12 91 LYS A O 1
ATOM 744 N N . ALA A 1 92 ? -2.742 0.074 -8.180 1.00 91.12 92 ALA A N 1
ATOM 745 C CA . ALA A 1 92 ? -1.729 1.128 -8.156 1.00 91.12 92 ALA A CA 1
ATOM 746 C C . ALA A 1 92 ? -0.718 0.983 -9.309 1.00 91.12 92 ALA A C 1
ATOM 748 O O . ALA A 1 92 ? -0.388 1.977 -9.956 1.00 91.12 92 ALA A O 1
ATOM 749 N N . ILE A 1 93 ? -0.288 -0.248 -9.610 1.00 90.88 93 ILE A N 1
ATOM 750 C CA . ILE A 1 93 ? 0.597 -0.564 -10.740 1.00 90.88 93 ILE A CA 1
ATOM 751 C C . ILE A 1 93 ? -0.102 -0.266 -12.069 1.00 90.88 93 ILE A C 1
ATOM 753 O O . ILE A 1 93 ? 0.475 0.424 -12.905 1.00 90.88 93 ILE A O 1
ATOM 757 N N . GLN A 1 94 ? -1.349 -0.717 -12.246 1.00 91.88 94 GLN A N 1
ATOM 758 C CA . GLN A 1 94 ? -2.120 -0.485 -13.473 1.00 91.88 94 GLN A CA 1
ATOM 759 C C . GLN A 1 94 ? -2.325 1.010 -13.760 1.00 91.88 94 GLN A C 1
ATOM 761 O O . GLN A 1 94 ? -2.269 1.437 -14.910 1.00 91.88 94 GLN A O 1
ATOM 766 N N . ASN A 1 95 ? -2.527 1.812 -12.714 1.00 91.19 95 ASN A N 1
ATOM 767 C CA . ASN A 1 95 ? -2.691 3.261 -12.827 1.00 91.19 95 ASN A CA 1
ATOM 768 C C . ASN A 1 95 ? -1.361 4.026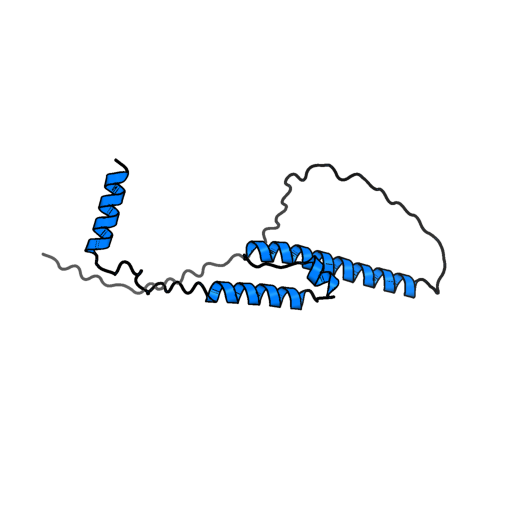 -12.968 1.00 91.19 95 ASN A C 1
ATOM 770 O O . ASN A 1 95 ? -1.382 5.256 -13.012 1.00 91.19 95 ASN A O 1
ATOM 774 N N . GLY A 1 96 ? -0.210 3.342 -12.983 1.00 89.19 96 GLY A N 1
ATOM 775 C CA . GLY A 1 96 ? 1.106 3.984 -13.050 1.00 89.19 96 GLY A CA 1
ATOM 776 C C . GLY A 1 96 ? 1.408 4.875 -11.840 1.00 89.19 96 GLY A C 1
ATOM 777 O O . GLY A 1 96 ? 2.055 5.913 -11.971 1.00 89.19 96 GLY A O 1
ATOM 778 N N . MET A 1 97 ? 0.898 4.523 -10.656 1.00 91.38 97 MET A N 1
ATOM 779 C CA . MET A 1 97 ? 1.093 5.324 -9.449 1.00 91.38 97 MET A CA 1
ATOM 780 C C . MET A 1 97 ? 2.557 5.266 -8.986 1.00 91.38 97 MET A C 1
ATOM 782 O O . MET A 1 97 ? 3.136 4.184 -8.872 1.00 91.38 97 MET A O 1
ATOM 786 N N . SER A 1 98 ? 3.155 6.425 -8.679 1.00 91.56 98 SER A N 1
ATOM 787 C CA . SER A 1 98 ? 4.487 6.472 -8.065 1.00 91.56 98 SER A CA 1
ATOM 788 C C . SER A 1 98 ? 4.453 5.955 -6.625 1.00 91.56 98 SER A C 1
ATOM 790 O O . SER A 1 98 ? 3.425 6.023 -5.943 1.00 91.56 98 SER A O 1
ATOM 792 N N . VAL A 1 99 ? 5.593 5.458 -6.144 1.00 92.06 99 VAL A N 1
ATOM 793 C CA . VAL A 1 99 ? 5.712 4.897 -4.791 1.00 92.06 99 VAL A CA 1
ATOM 794 C C . VAL A 1 99 ? 5.425 5.966 -3.736 1.00 92.06 99 VAL A C 1
ATOM 796 O O . VAL A 1 99 ? 4.711 5.709 -2.771 1.00 92.06 99 VAL A O 1
ATOM 799 N N . GLU A 1 100 ? 5.910 7.190 -3.937 1.00 92.81 100 GLU A N 1
ATOM 800 C CA . GLU A 1 100 ? 5.716 8.321 -3.024 1.00 92.81 100 GLU A CA 1
ATOM 801 C C . GLU A 1 100 ? 4.239 8.694 -2.913 1.00 92.81 100 GLU A C 1
ATOM 803 O O . GLU A 1 100 ? 3.722 8.907 -1.815 1.00 92.81 100 GLU A O 1
ATOM 808 N N . LYS A 1 101 ? 3.530 8.718 -4.047 1.00 93.50 101 LYS A N 1
ATOM 809 C CA . LYS A 1 101 ? 2.099 9.017 -4.066 1.00 93.50 101 LYS A CA 1
ATOM 810 C C . LYS A 1 101 ? 1.303 7.923 -3.356 1.00 93.50 101 LYS A C 1
ATOM 812 O O . LYS A 1 101 ? 0.414 8.241 -2.569 1.00 93.50 101 LYS A O 1
ATOM 817 N N . ALA A 1 102 ? 1.658 6.656 -3.571 1.00 92.31 102 ALA A N 1
ATOM 818 C CA . ALA A 1 102 ? 1.052 5.529 -2.868 1.00 92.31 102 ALA A CA 1
ATOM 819 C C . ALA A 1 102 ? 1.271 5.609 -1.345 1.00 92.31 102 ALA A C 1
ATOM 821 O O . ALA A 1 102 ? 0.313 5.457 -0.584 1.00 92.31 102 ALA A O 1
ATOM 822 N N . ARG A 1 103 ? 2.494 5.935 -0.896 1.00 93.44 103 ARG A N 1
ATOM 823 C CA . ARG A 1 103 ? 2.816 6.166 0.527 1.00 93.44 103 ARG A CA 1
ATOM 824 C C . ARG A 1 103 ? 1.947 7.259 1.124 1.00 93.44 103 ARG A C 1
ATOM 826 O O . ARG A 1 103 ? 1.323 7.044 2.161 1.00 9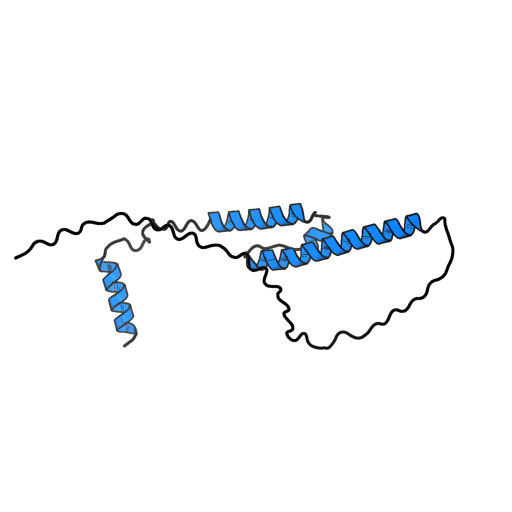3.44 103 ARG A O 1
ATOM 833 N N . GLN A 1 104 ? 1.855 8.401 0.447 1.00 94.69 104 GLN A N 1
ATOM 834 C CA . GLN A 1 104 ? 1.043 9.514 0.924 1.00 94.69 104 GLN A CA 1
ATOM 835 C C . GLN A 1 104 ? -0.434 9.125 1.049 1.00 94.69 104 GLN A C 1
ATOM 837 O O . GLN A 1 104 ? -1.072 9.468 2.044 1.00 94.69 104 GLN A O 1
ATOM 842 N N . CYS A 1 105 ? -0.981 8.388 0.077 1.00 92.38 105 CYS A N 1
ATOM 843 C CA . CYS A 1 105 ? -2.358 7.900 0.134 1.00 92.38 105 CYS A CA 1
ATOM 844 C C . CYS A 1 105 ? -2.593 6.983 1.341 1.00 92.38 105 CYS A C 1
ATOM 846 O O . CYS A 1 105 ? -3.562 7.191 2.070 1.00 92.38 105 CYS A O 1
ATOM 848 N N . VAL A 1 106 ? -1.701 6.016 1.587 1.00 93.00 106 VAL A N 1
ATOM 849 C CA . VAL A 1 106 ? -1.825 5.095 2.729 1.00 93.00 106 VAL A CA 1
ATOM 850 C C . VAL A 1 106 ? -1.727 5.834 4.058 1.00 93.00 106 VAL A C 1
ATOM 852 O O . VAL A 1 106 ? -2.583 5.645 4.918 1.00 93.00 106 VAL A O 1
ATOM 855 N N . LEU A 1 107 ? -0.749 6.728 4.216 1.00 93.12 107 LEU A N 1
ATOM 856 C CA . LEU A 1 107 ? -0.588 7.510 5.444 1.00 93.12 107 LEU A CA 1
ATOM 857 C C . LEU A 1 107 ? -1.779 8.440 5.702 1.00 93.12 107 LEU A C 1
ATOM 859 O O . LEU A 1 107 ? -2.234 8.564 6.835 1.00 93.12 107 LEU A O 1
ATOM 863 N N . THR A 1 108 ? -2.319 9.064 4.652 1.00 92.56 108 THR A N 1
ATOM 864 C CA . THR A 1 108 ? -3.499 9.941 4.759 1.00 92.56 108 THR A CA 1
ATOM 865 C C . THR A 1 108 ? -4.751 9.147 5.135 1.00 92.56 108 THR A C 1
ATOM 867 O O . THR A 1 108 ? -5.574 9.604 5.930 1.00 92.56 108 THR A O 1
ATOM 870 N N . ALA A 1 109 ? -4.904 7.939 4.593 1.00 90.19 109 ALA A N 1
ATOM 871 C CA . ALA A 1 109 ? -5.998 7.053 4.967 1.00 90.19 109 ALA A CA 1
ATOM 872 C C . ALA A 1 109 ? -5.857 6.564 6.421 1.00 90.19 109 ALA A C 1
ATOM 874 O O . ALA A 1 109 ? -6.838 6.593 7.165 1.00 90.19 109 ALA A O 1
ATOM 875 N N . ALA A 1 110 ? -4.642 6.207 6.851 1.00 88.81 110 ALA A N 1
ATOM 876 C CA . ALA A 1 110 ? -4.355 5.809 8.230 1.00 88.81 110 ALA A CA 1
ATOM 877 C C . ALA A 1 110 ? -4.653 6.944 9.223 1.00 88.81 110 ALA A C 1
ATOM 879 O O . ALA A 1 110 ? -5.325 6.737 10.235 1.00 88.81 110 ALA A O 1
ATOM 880 N N . SER A 1 111 ? -4.211 8.168 8.916 1.00 88.31 111 SER A N 1
ATOM 881 C CA . SER A 1 111 ? -4.457 9.333 9.773 1.00 88.31 111 SER A CA 1
ATOM 882 C C . SER A 1 111 ? -5.940 9.709 9.842 1.00 88.31 111 SER A C 1
ATOM 884 O O . SER A 1 111 ? -6.431 10.144 10.883 1.00 88.31 111 SER A O 1
ATOM 886 N N . SER A 1 112 ? -6.690 9.491 8.760 1.00 86.12 112 SER A N 1
ATOM 887 C CA . SER A 1 112 ? -8.140 9.708 8.744 1.00 86.12 112 SER A CA 1
ATOM 888 C C . SER A 1 112 ? -8.879 8.701 9.630 1.00 86.12 112 SER A C 1
ATOM 890 O O . SER A 1 112 ? -9.811 9.077 10.344 1.00 86.12 112 SER A O 1
ATOM 892 N N . GLN A 1 113 ? -8.453 7.433 9.633 1.00 80.94 113 GLN A N 1
ATOM 893 C CA . GLN A 1 113 ? -9.008 6.421 10.535 1.00 80.94 113 GLN A CA 1
ATOM 894 C C . GLN A 1 113 ? -8.705 6.752 12.001 1.00 80.94 113 GLN A C 1
ATOM 896 O O . GLN A 1 113 ? -9.617 6.721 12.832 1.00 80.94 113 GLN A O 1
ATOM 901 N N . SER A 1 114 ? -7.471 7.144 12.329 1.00 75.25 114 SER A N 1
ATOM 902 C CA . SER A 1 114 ? -7.106 7.486 13.710 1.00 75.25 114 SER A CA 1
ATOM 903 C C . SER A 1 114 ? -7.843 8.728 14.225 1.00 75.25 114 SER A C 1
ATOM 905 O O . SER A 1 114 ? -8.256 8.762 15.383 1.00 75.25 114 SER A O 1
ATOM 907 N N . ALA A 1 115 ? -8.121 9.710 13.362 1.00 66.88 115 ALA A N 1
ATOM 908 C CA . ALA A 1 115 ? -8.908 10.889 13.721 1.00 66.88 115 ALA A CA 1
ATOM 909 C C . ALA A 1 115 ? -10.367 10.565 14.106 1.00 66.88 115 ALA A C 1
ATOM 911 O O . ALA A 1 115 ? -10.977 11.321 14.869 1.00 66.88 115 ALA A O 1
ATOM 912 N N . SER A 1 116 ? -10.929 9.461 13.599 1.00 61.19 116 SER A N 1
ATOM 913 C CA . SER A 1 116 ? -12.277 8.995 13.962 1.00 61.19 116 SER A CA 1
ATOM 914 C C . SER A 1 116 ? -12.322 8.324 15.341 1.00 61.19 116 SER A C 1
ATOM 916 O O . SER A 1 116 ? -13.336 8.394 16.033 1.00 61.19 116 SER A O 1
ATOM 918 N N . LEU A 1 117 ? -11.194 7.768 15.792 1.00 61.97 117 LEU A N 1
ATOM 919 C CA . LEU A 1 117 ? -11.014 7.159 17.108 1.00 61.97 117 LEU A CA 1
ATOM 920 C C . LEU A 1 117 ? -10.597 8.198 18.155 1.00 61.97 117 LEU A C 1
ATOM 922 O O . LEU A 1 117 ? -9.728 7.935 18.985 1.00 61.97 117 LEU A O 1
ATOM 926 N N . LYS A 1 118 ? -11.225 9.383 18.156 1.00 60.28 118 LYS A N 1
ATOM 927 C CA . LYS A 1 118 ? -11.114 10.345 19.265 1.00 60.28 118 LYS A CA 1
ATOM 928 C C . LYS A 1 118 ? -11.789 9.773 20.515 1.00 60.28 118 LYS A C 1
ATOM 930 O O . LYS A 1 118 ? -12.833 10.242 20.959 1.00 60.28 118 LYS A O 1
ATOM 935 N N . VAL A 1 119 ? -11.171 8.753 21.098 1.00 60.19 119 VAL A N 1
ATOM 936 C CA . VAL A 1 119 ? -11.379 8.340 22.476 1.00 60.19 119 VAL A CA 1
ATOM 937 C C . VAL A 1 119 ? -10.713 9.431 23.297 1.00 60.19 119 VAL A C 1
ATOM 939 O O . VAL A 1 119 ? -9.502 9.421 23.497 1.00 60.19 119 VAL A O 1
ATOM 942 N N . SER A 1 120 ? -11.473 10.455 23.681 1.00 57.38 120 SER A N 1
ATOM 943 C CA . SER A 1 120 ? -10.934 11.447 24.602 1.00 57.38 120 SER A CA 1
ATOM 944 C C . SER A 1 120 ? -10.618 10.723 25.918 1.00 57.38 120 SER A C 1
ATOM 946 O O . SER A 1 120 ? -11.524 10.126 26.508 1.00 57.38 120 SER A O 1
ATOM 948 N N . PRO A 1 121 ? -9.367 10.784 26.416 1.00 62.81 121 PRO A N 1
ATOM 949 C CA . PRO A 1 121 ? -9.006 10.203 27.712 1.00 62.81 121 PRO A CA 1
ATOM 950 C C . PRO A 1 121 ? -9.819 10.801 28.869 1.00 62.81 121 PRO A C 1
ATOM 952 O O . PRO A 1 121 ? -9.880 10.238 29.957 1.00 62.81 121 PRO A O 1
ATOM 955 N N . TYR A 1 122 ? -10.448 11.954 28.619 1.00 57.38 122 TYR A N 1
ATOM 956 C CA . TYR A 1 122 ? -11.193 12.747 29.584 1.00 57.38 122 TYR A CA 1
ATOM 957 C C . TYR A 1 122 ? -12.707 12.723 29.366 1.00 57.38 122 TYR A C 1
ATOM 959 O O . TYR A 1 122 ? -13.425 13.304 30.177 1.00 57.38 122 TYR A O 1
ATOM 967 N N . THR A 1 123 ? -13.230 12.082 28.312 1.00 56.94 123 THR A N 1
ATOM 968 C CA . THR A 1 123 ? -14.685 11.927 28.173 1.00 56.94 123 THR A CA 1
ATOM 969 C C . THR A 1 123 ? -15.169 10.786 29.058 1.00 56.94 123 THR A C 1
ATOM 971 O O . THR A 1 123 ? -14.780 9.638 28.831 1.00 56.94 123 THR A O 1
ATOM 974 N N . PRO A 1 124 ? -16.040 11.055 30.049 1.00 59.81 124 PRO A N 1
ATOM 975 C CA . PRO A 1 124 ? -16.685 9.994 30.795 1.00 59.81 124 PRO A CA 1
ATOM 976 C C . PRO A 1 124 ? -17.445 9.084 29.837 1.00 59.81 124 PRO A C 1
ATOM 978 O O . PRO A 1 124 ? -18.228 9.566 29.017 1.00 59.81 124 PRO A O 1
ATOM 981 N N . HIS A 1 125 ? -17.243 7.774 29.958 1.00 59.06 125 HIS A N 1
ATOM 982 C CA . HIS A 1 125 ? -18.105 6.801 29.295 1.00 59.06 125 HIS A CA 1
ATOM 983 C C . HIS A 1 125 ? -19.571 7.104 29.653 1.00 59.06 125 HIS A C 1
ATOM 985 O O . HIS A 1 125 ? -19.863 7.525 30.777 1.00 59.06 125 HIS A O 1
ATOM 991 N N . SER A 1 126 ? -20.499 6.876 28.718 1.00 59.50 126 SER A N 1
ATOM 992 C CA . SER A 1 126 ? -21.942 7.154 28.871 1.00 59.50 126 SER A CA 1
ATOM 993 C C . SER A 1 126 ? -22.589 6.497 30.098 1.00 59.50 126 SER A C 1
ATOM 995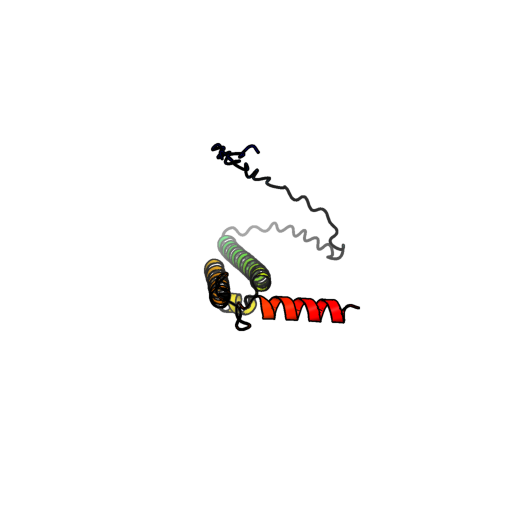 O O . SER A 1 126 ? -23.674 6.892 30.514 1.00 59.50 126 SER A O 1
ATOM 997 N N . ASP A 1 127 ? -21.907 5.528 30.709 1.00 57.47 127 ASP A N 1
ATOM 998 C CA . ASP A 1 127 ? -22.285 4.904 31.978 1.00 57.47 127 ASP A CA 1
ATOM 999 C C . ASP A 1 127 ? -22.219 5.852 33.193 1.00 57.47 127 ASP A C 1
ATOM 1001 O O . ASP A 1 127 ? -22.762 5.534 34.257 1.00 57.47 127 ASP A O 1
ATOM 1005 N N . GLY A 1 128 ? -21.656 7.051 33.026 1.00 57.62 128 GLY A N 1
ATOM 1006 C CA . GLY A 1 128 ? -21.647 8.112 34.025 1.00 57.62 128 GLY A CA 1
ATOM 1007 C C . GLY A 1 128 ? -20.623 7.866 35.133 1.00 57.62 128 GLY A C 1
ATOM 1008 O O . GLY A 1 128 ? -20.501 6.779 35.692 1.00 57.62 128 GLY A O 1
ATOM 1009 N N . THR A 1 129 ? -19.907 8.922 35.513 1.00 59.91 129 THR A N 1
ATOM 1010 C CA . THR A 1 129 ? -18.862 8.962 36.556 1.00 59.91 129 THR A CA 1
ATOM 1011 C C . THR A 1 129 ? -19.345 8.655 37.980 1.00 59.91 129 THR A C 1
ATOM 1013 O O . THR A 1 129 ? -18.624 8.897 38.949 1.00 59.91 129 THR A O 1
ATOM 1016 N N . SER A 1 130 ? -20.561 8.135 38.171 1.00 70.12 130 SER A N 1
ATOM 1017 C CA . SER A 1 130 ? -21.032 7.806 39.511 1.00 70.12 130 SER A CA 1
ATOM 1018 C C . SER A 1 130 ? -20.253 6.601 40.033 1.00 70.12 130 SER A C 1
ATOM 1020 O O . SER A 1 130 ? -20.490 5.463 39.623 1.00 70.12 130 SER A O 1
ATOM 1022 N N . LYS A 1 131 ? -19.342 6.871 40.971 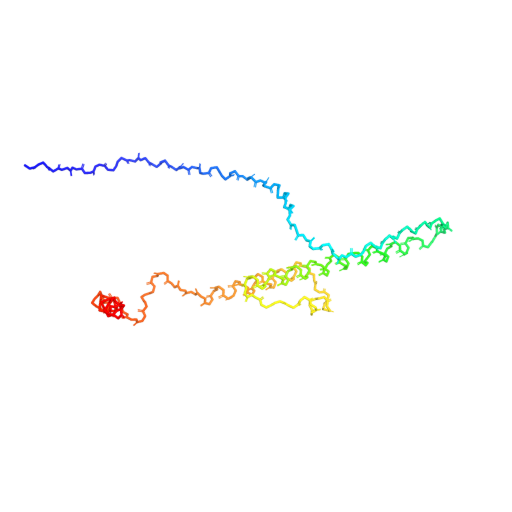1.00 70.56 131 LYS A N 1
ATOM 1023 C CA . LYS A 1 131 ? -18.541 5.895 41.720 1.00 70.56 131 LYS A CA 1
ATOM 1024 C C . LYS A 1 131 ? -19.358 4.644 42.087 1.00 70.56 131 LYS A C 1
ATOM 1026 O O . LYS A 1 131 ? -18.913 3.526 41.856 1.00 70.56 131 LYS A O 1
ATOM 1031 N N . ALA A 1 132 ? -20.597 4.833 42.546 1.00 76.25 132 ALA A N 1
ATOM 1032 C CA . ALA A 1 132 ? -21.527 3.763 42.908 1.00 76.25 132 ALA A CA 1
ATOM 1033 C C . ALA A 1 132 ? -21.831 2.758 41.777 1.00 76.25 132 ALA A C 1
ATOM 1035 O O . ALA A 1 132 ? -21.809 1.554 42.021 1.00 76.25 132 ALA A O 1
ATOM 1036 N N . LYS A 1 133 ? -22.077 3.216 40.541 1.00 74.25 133 LYS A N 1
ATOM 1037 C CA . LYS A 1 133 ? -22.360 2.318 39.404 1.00 74.25 133 LYS A CA 1
ATOM 1038 C C . LYS A 1 133 ? -21.137 1.501 38.998 1.00 74.25 133 LYS A C 1
ATOM 1040 O O . LYS A 1 133 ? -21.277 0.333 38.648 1.00 74.25 133 LYS A O 1
ATOM 1045 N N . ILE A 1 134 ? -19.950 2.102 39.079 1.00 75.94 134 ILE A N 1
ATOM 1046 C CA . ILE A 1 134 ? -18.687 1.417 38.788 1.00 75.94 134 ILE A CA 1
ATOM 1047 C C . ILE A 1 134 ? -18.479 0.290 39.803 1.00 75.94 134 ILE A C 1
ATOM 1049 O O . ILE A 1 134 ? -18.327 -0.859 39.398 1.00 75.94 134 ILE A O 1
ATOM 1053 N N . TYR A 1 135 ? -18.569 0.580 41.107 1.00 80.50 135 TYR A N 1
ATOM 1054 C CA . TYR A 1 135 ? -18.448 -0.458 42.139 1.00 80.50 135 TYR A CA 1
ATOM 1055 C C . TYR A 1 135 ? -19.504 -1.552 42.001 1.00 80.50 135 TYR A C 1
ATOM 1057 O O . TYR A 1 135 ? -19.164 -2.718 42.154 1.00 80.50 135 TYR A O 1
ATOM 1065 N N . ALA A 1 136 ? -20.748 -1.208 41.659 1.00 83.12 136 ALA A N 1
ATOM 1066 C CA . ALA A 1 136 ? -21.800 -2.198 41.448 1.00 83.12 136 ALA A CA 1
ATOM 1067 C C . ALA A 1 136 ? -21.495 -3.151 40.276 1.00 83.12 136 ALA A C 1
ATOM 1069 O O . ALA A 1 136 ? -21.713 -4.353 40.405 1.00 83.12 136 ALA A O 1
ATOM 1070 N N . LYS A 1 137 ? -20.956 -2.646 39.154 1.00 81.06 137 LYS A N 1
ATOM 1071 C CA . LYS A 1 137 ? -20.538 -3.491 38.018 1.00 81.06 137 LYS A CA 1
ATOM 1072 C C . LYS A 1 137 ? -19.370 -4.401 38.390 1.00 81.06 137 LYS A C 1
ATOM 1074 O O . LYS A 1 137 ? -19.396 -5.577 38.039 1.00 81.06 137 LYS A O 1
ATOM 1079 N N . TRP A 1 138 ? -18.382 -3.881 39.121 1.00 83.00 138 TRP A N 1
ATOM 1080 C CA . TRP A 1 138 ? -17.276 -4.698 39.621 1.00 83.00 138 TRP A CA 1
ATOM 1081 C C . TRP A 1 138 ? -17.775 -5.782 40.584 1.00 83.00 138 TRP A C 1
ATOM 1083 O O . TRP A 1 138 ? -17.473 -6.947 40.369 1.00 83.00 138 TRP A O 1
ATOM 1093 N N . GLU A 1 139 ? -18.612 -5.456 41.571 1.00 85.19 139 GLU A N 1
ATOM 1094 C CA . GLU A 1 139 ? -19.204 -6.457 42.478 1.00 85.19 139 GLU A CA 1
ATOM 1095 C C . GLU A 1 139 ? -19.969 -7.545 41.712 1.00 85.19 139 GLU A C 1
ATOM 1097 O O . GLU A 1 139 ? -19.742 -8.731 41.937 1.00 85.19 139 GLU A O 1
ATOM 1102 N N . ALA A 1 140 ? -20.811 -7.161 40.746 1.00 85.25 140 ALA A N 1
ATOM 1103 C CA . ALA A 1 140 ? -21.552 -8.115 39.924 1.00 85.25 140 ALA A CA 1
ATOM 1104 C C . ALA A 1 140 ? -20.628 -9.042 39.115 1.00 85.25 140 ALA A C 1
ATOM 1106 O O . ALA A 1 140 ? -20.872 -10.246 39.051 1.00 85.25 140 ALA A O 1
ATOM 1107 N N . ALA A 1 141 ? -19.550 -8.506 38.535 1.00 85.06 141 ALA A N 1
ATOM 1108 C CA . ALA A 1 141 ? -18.569 -9.301 37.801 1.00 85.06 141 ALA A CA 1
ATOM 1109 C C . ALA A 1 141 ? -17.825 -10.285 38.719 1.00 85.06 141 ALA A C 1
ATOM 1111 O O . ALA A 1 141 ? -17.694 -11.457 38.385 1.00 85.06 141 ALA A O 1
ATOM 1112 N N . TRP A 1 142 ? -17.400 -9.844 39.905 1.00 83.25 142 TRP A N 1
ATOM 1113 C CA . TRP A 1 142 ? -16.725 -10.702 40.884 1.00 83.25 142 TRP A CA 1
ATOM 1114 C C . TRP A 1 142 ? -17.645 -11.792 41.449 1.00 83.25 142 TRP A C 1
ATOM 1116 O O . TRP A 1 142 ? -17.199 -12.908 41.707 1.00 83.25 142 TRP A O 1
ATOM 1126 N N . ARG A 1 143 ? -18.939 -11.496 41.609 1.00 79.62 143 ARG A N 1
ATOM 1127 C CA . ARG A 1 143 ? -19.963 -12.474 42.006 1.00 79.62 143 ARG A CA 1
ATOM 1128 C C . ARG A 1 143 ? -20.215 -13.535 40.938 1.00 79.62 143 ARG A C 1
ATOM 1130 O O . ARG A 1 143 ? -20.495 -14.667 41.303 1.00 79.62 143 ARG A O 1
ATOM 1137 N N . ALA A 1 144 ? -20.128 -13.176 39.659 1.00 82.38 144 ALA A N 1
ATOM 1138 C CA . ALA A 1 144 ? -20.368 -14.087 38.540 1.00 82.38 144 ALA A CA 1
ATOM 1139 C C . ALA A 1 144 ? -19.222 -15.087 38.295 1.00 82.38 144 ALA A C 1
ATOM 1141 O O . ALA A 1 144 ? -19.424 -16.089 37.618 1.00 82.38 144 ALA A O 1
ATOM 1142 N N . VAL A 1 145 ? -18.027 -14.817 38.829 1.00 82.00 145 VAL A N 1
ATOM 1143 C CA . VAL A 1 145 ? -16.840 -15.688 38.713 1.00 82.00 145 VAL A CA 1
ATOM 1144 C C . VAL A 1 145 ? -16.811 -16.777 39.802 1.00 82.00 145 VAL A C 1
ATOM 1146 O O . VAL A 1 145 ? -15.940 -17.644 39.787 1.00 82.00 145 VAL A O 1
ATOM 1149 N N . LYS A 1 146 ? -17.753 -16.749 40.751 1.00 56.44 146 L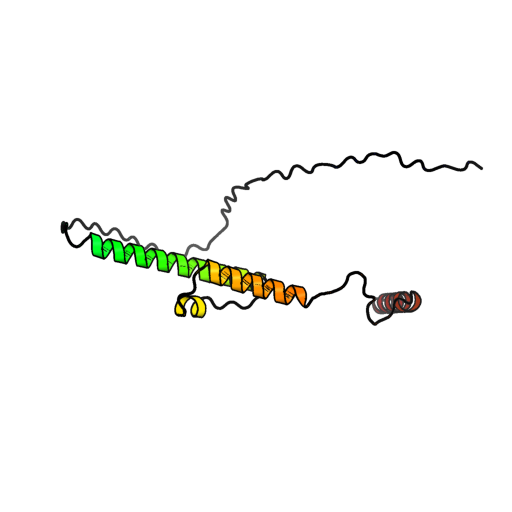YS A N 1
ATOM 1150 C CA . LYS A 1 146 ? -17.821 -17.668 41.892 1.00 56.44 146 LYS A CA 1
ATOM 1151 C C . LYS A 1 146 ? -18.819 -18.795 41.664 1.00 56.44 146 LYS A C 1
ATOM 1153 O O . LYS A 1 146 ? -18.500 -19.920 42.106 1.00 56.44 146 LYS A O 1
#

Sequence (146 aa):
MARTQYRAEEDDDEKIVDIINDEEEDEDDSDIDKNAEDFDDEEENEDEDEDNEDKQENIKAALEKERKRAKALTTLERQAKHLGVSFDAAKAIQNGMSVEKARQCVLTAASSQSASLKVSPYTPHSDGTSKAKIYAKWEAAWRAVK

Organism: NCBI:txid1460968

pLDDT: mean 70.53, std 18.61, range [38.56, 94.69]